Protein AF-A0A4D4KTX8-F1 (afdb_monomer)

Sequence (141 aa):
MQDNLEDRLRVVEDRLAIYDLLAAHPLSADTGEPGFIESICTPDVVFDRGAGLAGARGRDNMVTFVGSDAHHTAIAGGPTHFGNLPLIELNGDTAMATSYIALITPDEKGEERELANHGTSTGFRIHRIVANRWSLVREDG

Mean predicted aligned error: 3.92 Å

Secondary structure (DSSP, 8-state):
----HHHHHHHHHHHHHHHHHHHHHHHHHHHT-HHHHHHH--TT-EE---TTS--EESHHHHHHHHTSHHHHHHHHT--EEEEPPPEEEEETTEEEEEEEEEEEEE-TTSPPEEETTTEEE--EEEEEEEEEEEEEEPPP-

InterPro domains:
  IPR032710 NTF2-like domain superfamily [SSF54427] (3-134)
  IPR037401 SnoaL-like domain [PF13577] (11-141)

pLDDT: mean 94.52, std 6.95, range [51.06, 98.69]

Solvent-accessible surface area (backbone atoms only — not comparable to full-atom values): 8163 Å² total; per-residue (Å²): 132,82,84,47,72,65,60,55,47,48,59,50,53,53,53,49,54,51,50,53,50,63,63,44,48,36,52,33,65,52,69,40,44,38,69,60,48,60,74,73,44,50,74,76,34,74,46,81,70,53,92,98,46,90,56,36,64,23,33,71,44,43,30,49,52,44,62,27,71,70,44,51,54,47,40,76,59,53,49,40,56,50,67,58,88,58,53,75,48,80,56,88,60,33,34,40,36,41,33,46,38,33,37,33,28,62,26,93,84,44,70,75,42,78,39,92,98,73,50,72,43,38,54,68,40,79,77,45,76,45,82,45,79,45,84,46,69,70,74,91,129

Radius of gyration: 18.15 Å; Cα contacts (8 Å, |Δi|>4): 202; chains: 1; bounding box: 44×35×51 Å

Structure (mmCIF, N/CA/C/O backbone):
data_AF-A0A4D4KTX8-F1
#
_entry.id   AF-A0A4D4KTX8-F1
#
loop_
_atom_site.group_PDB
_atom_site.id
_atom_site.type_symbol
_atom_site.label_atom_id
_atom_site.label_alt_id
_atom_site.label_comp_id
_atom_site.label_asym_id
_atom_site.label_entity_id
_atom_site.label_seq_id
_atom_site.pdbx_PDB_ins_code
_atom_site.Cartn_x
_atom_site.Cartn_y
_atom_site.Cartn_z
_atom_site.occupancy
_atom_site.B_iso_or_equiv
_atom_site.auth_seq_id
_atom_site.auth_comp_id
_atom_site.auth_asym_id
_atom_site.auth_atom_id
_atom_site.pdbx_PDB_model_num
ATOM 1 N N . MET A 1 1 ? -24.057 14.404 23.200 1.00 54.25 1 MET A N 1
ATOM 2 C CA . MET A 1 1 ? -22.997 13.895 24.089 1.00 54.25 1 MET A CA 1
ATOM 3 C C . MET A 1 1 ? -21.816 14.821 23.893 1.00 54.25 1 MET A C 1
ATOM 5 O O . MET A 1 1 ? -21.519 15.131 22.748 1.00 54.25 1 MET A O 1
ATOM 9 N N . GLN A 1 2 ? -21.294 15.420 24.957 1.00 54.84 2 GLN A N 1
ATOM 10 C CA . GLN A 1 2 ? -20.235 16.419 24.836 1.00 54.84 2 GLN A CA 1
ATOM 11 C C . GLN A 1 2 ? -18.923 15.655 24.646 1.00 54.84 2 GLN A C 1
ATOM 13 O O . GLN A 1 2 ? -18.525 14.956 25.571 1.00 54.84 2 GLN A O 1
ATOM 18 N N . ASP A 1 3 ? -18.332 15.734 23.450 1.00 72.88 3 ASP A N 1
ATOM 19 C CA . ASP A 1 3 ? -17.020 15.155 23.129 1.00 72.88 3 ASP A CA 1
ATOM 20 C C . ASP A 1 3 ? -16.015 15.598 24.194 1.00 72.88 3 ASP A C 1
ATOM 22 O O . ASP A 1 3 ? -15.650 16.782 24.262 1.00 72.88 3 ASP A O 1
ATOM 26 N N . ASN A 1 4 ? -15.607 14.671 25.061 1.00 89.94 4 ASN A N 1
ATOM 27 C CA . ASN A 1 4 ? -14.579 14.975 26.039 1.00 89.94 4 ASN A CA 1
ATOM 28 C C . ASN A 1 4 ? -13.209 15.024 25.323 1.00 89.94 4 ASN A C 1
ATOM 30 O O . ASN A 1 4 ? -13.077 14.690 24.141 1.00 89.94 4 ASN A O 1
ATOM 34 N N . LEU A 1 5 ? -12.174 15.526 26.001 1.00 95.81 5 LEU A N 1
ATOM 35 C CA . LEU A 1 5 ? -10.853 15.656 25.379 1.00 95.81 5 LEU A CA 1
ATOM 36 C C . LEU A 1 5 ? -10.275 14.297 24.952 1.00 95.81 5 LEU A C 1
ATOM 38 O O . LEU A 1 5 ? -9.608 14.229 23.923 1.00 95.81 5 LEU A O 1
ATOM 42 N N . GLU A 1 6 ? -10.549 13.243 25.716 1.00 94.62 6 GLU A N 1
ATOM 43 C CA . GLU A 1 6 ? -10.069 11.883 25.457 1.00 94.62 6 GLU A CA 1
ATOM 44 C C . GLU A 1 6 ? -10.701 11.324 24.177 1.00 94.62 6 GLU A C 1
ATOM 46 O O . GLU A 1 6 ? -9.992 10.787 23.334 1.00 94.62 6 GLU A O 1
ATOM 51 N N . ASP A 1 7 ? -12.002 11.538 23.964 1.00 92.94 7 ASP A N 1
ATOM 52 C CA . ASP A 1 7 ? -12.707 11.125 22.746 1.00 92.94 7 ASP A CA 1
ATOM 53 C C . ASP A 1 7 ? -12.147 11.827 21.504 1.00 92.94 7 ASP A C 1
ATOM 55 O O . ASP A 1 7 ? -11.917 11.205 20.465 1.00 92.94 7 ASP A O 1
ATOM 59 N N . ARG A 1 8 ? -11.866 13.130 21.616 1.00 94.94 8 ARG A N 1
ATOM 60 C CA . ARG A 1 8 ? -11.268 13.908 20.522 1.00 94.94 8 ARG A CA 1
ATOM 61 C C . ARG A 1 8 ? -9.830 13.494 20.238 1.00 94.94 8 ARG A C 1
ATOM 63 O O . ARG A 1 8 ? -9.437 13.482 19.074 1.00 94.94 8 ARG A O 1
ATOM 70 N N . LEU A 1 9 ? -9.048 13.198 21.277 1.00 95.81 9 LEU A N 1
ATOM 71 C CA . LEU A 1 9 ? -7.676 12.720 21.129 1.00 95.81 9 LEU A CA 1
ATOM 72 C C . LEU A 1 9 ? -7.658 11.342 20.465 1.00 95.81 9 LEU A C 1
ATOM 74 O O . LEU A 1 9 ? -6.948 11.175 19.478 1.00 95.81 9 LEU A O 1
ATOM 78 N N . ARG A 1 10 ? -8.525 10.425 20.908 1.00 94.50 10 ARG A N 1
ATOM 79 C CA . ARG A 1 10 ? -8.683 9.092 20.315 1.00 94.50 10 ARG A CA 1
ATOM 80 C C . ARG A 1 10 ? -8.948 9.178 18.811 1.00 94.50 10 ARG A C 1
ATOM 82 O O . ARG A 1 10 ? -8.253 8.554 18.026 1.00 94.50 10 ARG A O 1
ATOM 89 N N . VAL A 1 11 ? -9.854 10.060 18.381 1.00 96.19 11 VAL A N 1
ATOM 90 C CA . VAL A 1 11 ? -10.129 10.308 16.949 1.00 96.19 11 VAL A CA 1
ATOM 91 C C . VAL A 1 11 ? -8.887 10.751 16.156 1.00 96.19 11 VAL A C 1
ATOM 93 O O . VAL A 1 11 ? -8.769 10.442 14.964 1.00 96.19 11 VAL A O 1
ATOM 96 N N . VAL A 1 12 ? -7.978 11.513 16.772 1.00 97.25 12 VAL A N 1
ATOM 97 C CA . VAL A 1 12 ? -6.714 11.916 16.135 1.00 97.25 12 VAL A CA 1
ATOM 98 C C . VAL A 1 12 ? -5.742 10.740 16.086 1.00 97.25 12 VAL A C 1
ATOM 100 O O . VAL A 1 12 ? -5.172 10.489 15.025 1.00 97.25 12 VAL A O 1
ATOM 103 N N . GLU A 1 13 ? -5.585 10.014 17.191 1.00 96.94 13 GLU A N 1
ATOM 104 C CA . GLU A 1 13 ? -4.698 8.851 17.303 1.00 96.94 13 GLU A CA 1
ATOM 105 C C . GLU A 1 13 ? -5.085 7.750 16.311 1.00 96.94 13 GLU A C 1
ATOM 107 O O . GLU A 1 13 ? -4.226 7.254 15.588 1.00 96.94 13 GLU A O 1
ATOM 112 N N . ASP A 1 14 ? -6.376 7.460 16.163 1.00 97.25 14 ASP A N 1
ATOM 113 C CA . ASP A 1 14 ? -6.886 6.477 15.200 1.00 97.25 14 ASP A CA 1
ATOM 114 C C . ASP A 1 14 ? -6.545 6.854 13.773 1.00 97.25 14 ASP A C 1
ATOM 116 O O . ASP A 1 14 ? -6.109 6.037 12.966 1.00 97.25 14 ASP A O 1
ATOM 120 N N . ARG A 1 15 ? -6.749 8.129 13.446 1.00 98.00 15 ARG A N 1
ATOM 121 C CA . ARG A 1 15 ? -6.476 8.628 12.108 1.00 98.00 15 ARG A CA 1
ATOM 122 C C . ARG A 1 15 ? -4.980 8.570 11.802 1.00 98.00 15 ARG A C 1
ATOM 124 O O . ARG A 1 15 ? -4.628 8.224 10.678 1.00 98.00 15 ARG A O 1
ATOM 131 N N . LEU A 1 16 ? -4.122 8.873 12.777 1.00 97.88 16 LEU A N 1
ATOM 132 C CA . LEU A 1 16 ? -2.671 8.733 12.639 1.00 97.88 16 LEU A CA 1
ATOM 133 C C . LEU A 1 16 ? -2.260 7.266 12.483 1.00 97.88 16 LEU A C 1
ATOM 135 O O . LEU A 1 16 ? -1.543 6.957 11.539 1.00 97.88 16 LEU A O 1
ATOM 139 N N . ALA A 1 17 ? -2.792 6.361 13.306 1.00 97.06 17 ALA A N 1
ATOM 140 C CA . ALA A 1 17 ? -2.513 4.930 13.203 1.00 97.06 17 ALA A CA 1
ATOM 141 C C . ALA A 1 17 ? -2.901 4.364 11.825 1.00 97.06 17 ALA A C 1
ATOM 143 O O . ALA A 1 17 ? -2.151 3.595 11.227 1.00 97.06 17 ALA A O 1
ATOM 144 N N . ILE A 1 18 ? -4.043 4.791 11.276 1.00 97.81 18 ILE A N 1
ATOM 145 C CA . ILE A 1 18 ? -4.469 4.410 9.924 1.00 97.81 18 ILE A CA 1
ATOM 146 C C . ILE A 1 18 ? -3.537 5.004 8.862 1.00 97.81 18 ILE A C 1
ATOM 148 O O . ILE A 1 18 ? -3.197 4.309 7.905 1.00 97.81 18 ILE A O 1
ATOM 152 N N . TYR A 1 19 ? -3.110 6.265 8.998 1.00 98.00 19 TYR A N 1
ATOM 153 C CA . TYR A 1 19 ? -2.142 6.849 8.067 1.00 98.00 19 TYR A CA 1
ATOM 154 C C . TYR A 1 19 ? -0.808 6.102 8.087 1.00 98.00 19 TYR A C 1
ATOM 156 O O . TYR A 1 19 ? -0.293 5.796 7.014 1.00 98.00 19 TYR A O 1
ATOM 164 N N . ASP A 1 20 ? -0.291 5.759 9.264 1.00 96.94 20 ASP A N 1
ATOM 165 C CA . ASP A 1 20 ? 0.957 5.010 9.408 1.00 96.94 20 ASP A CA 1
ATOM 166 C C . ASP A 1 20 ? 0.834 3.607 8.797 1.00 96.94 20 ASP A C 1
ATOM 168 O O . ASP A 1 20 ? 1.694 3.194 8.015 1.00 96.94 20 ASP A O 1
ATOM 172 N N . LEU A 1 21 ? -0.278 2.904 9.055 1.00 96.69 21 LEU A N 1
ATOM 173 C CA . LEU A 1 21 ? -0.561 1.593 8.459 1.00 96.69 21 LEU A CA 1
ATOM 174 C C . LEU A 1 21 ? -0.584 1.672 6.928 1.00 96.69 21 LEU A C 1
ATOM 176 O O . LEU A 1 21 ? 0.074 0.880 6.249 1.00 96.69 21 LEU A O 1
ATOM 180 N N . LEU A 1 22 ? -1.321 2.637 6.368 1.00 96.50 22 LEU A N 1
ATOM 181 C CA . LEU A 1 22 ? -1.478 2.782 4.918 1.00 96.50 22 LEU A CA 1
ATOM 182 C C . LEU A 1 22 ? -0.217 3.331 4.240 1.00 96.50 22 LEU A C 1
ATOM 184 O O . LEU A 1 22 ? -0.016 3.059 3.058 1.00 96.50 22 LEU A O 1
ATOM 188 N N . ALA A 1 23 ? 0.631 4.070 4.956 1.00 95.81 23 ALA A N 1
ATOM 189 C CA . ALA A 1 23 ? 1.941 4.488 4.467 1.00 95.81 23 ALA A CA 1
ATOM 190 C C . ALA A 1 23 ? 2.932 3.313 4.429 1.00 95.81 23 ALA A C 1
ATOM 192 O O . ALA A 1 23 ? 3.726 3.212 3.495 1.00 95.81 23 ALA A O 1
ATOM 193 N N . ALA A 1 24 ? 2.864 2.406 5.408 1.00 95.19 24 ALA A N 1
ATOM 194 C CA . ALA A 1 24 ? 3.758 1.256 5.506 1.00 95.19 24 ALA A CA 1
ATOM 195 C C . ALA A 1 24 ? 3.358 0.085 4.591 1.00 95.19 24 ALA A C 1
ATOM 197 O O . ALA A 1 24 ? 4.230 -0.604 4.067 1.00 95.19 24 ALA A O 1
ATOM 198 N N . HIS A 1 25 ? 2.063 -0.141 4.354 1.00 95.25 25 HIS A N 1
ATOM 199 C CA . HIS A 1 25 ? 1.598 -1.293 3.573 1.00 95.25 25 HIS A CA 1
ATOM 200 C C . HIS A 1 25 ? 2.154 -1.378 2.131 1.00 95.25 25 HIS A C 1
ATOM 202 O O . HIS A 1 25 ? 2.578 -2.458 1.725 1.00 95.25 25 HIS A O 1
ATOM 208 N N . PRO A 1 26 ? 2.194 -0.298 1.327 1.00 94.75 26 PRO A N 1
ATOM 209 C CA . PRO A 1 26 ? 2.815 -0.350 0.003 1.00 94.75 26 PRO A CA 1
ATOM 210 C C . PRO A 1 26 ? 4.296 -0.742 0.068 1.00 94.75 26 PRO A C 1
ATOM 212 O O . PRO A 1 26 ? 4.758 -1.537 -0.744 1.00 94.75 26 PRO A O 1
ATOM 215 N N . LEU A 1 27 ? 5.010 -0.242 1.081 1.00 94.50 27 LEU A N 1
ATOM 216 C CA . LEU A 1 27 ? 6.425 -0.535 1.289 1.00 94.50 27 LEU A CA 1
ATOM 217 C C . LEU A 1 27 ? 6.640 -2.006 1.650 1.00 94.50 27 LEU A C 1
ATOM 219 O O . LEU A 1 27 ? 7.534 -2.629 1.092 1.00 94.50 27 LEU A O 1
ATOM 223 N N . SER A 1 28 ? 5.808 -2.581 2.526 1.00 94.62 28 SER A N 1
ATOM 224 C CA . SER A 1 28 ? 5.912 -4.004 2.878 1.00 94.62 28 SER A CA 1
ATOM 225 C C . SER A 1 28 ? 5.602 -4.924 1.698 1.00 94.62 28 SER A C 1
ATOM 227 O O . SER A 1 28 ? 6.228 -5.974 1.556 1.00 94.62 28 SER A O 1
ATOM 229 N N . ALA A 1 29 ? 4.690 -4.520 0.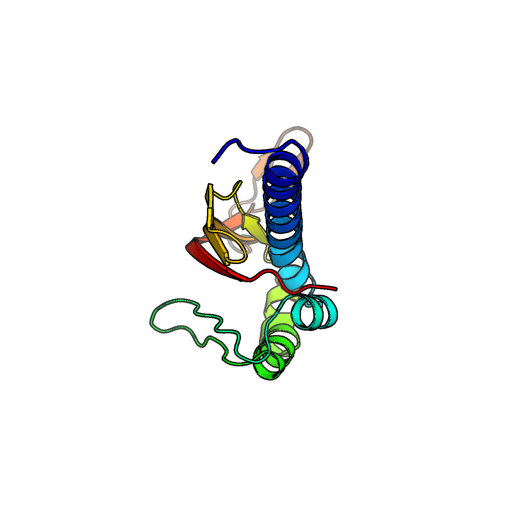808 1.00 93.94 29 ALA A N 1
ATOM 230 C CA . ALA A 1 29 ? 4.448 -5.227 -0.442 1.00 93.94 29 ALA A CA 1
ATOM 231 C C . ALA A 1 29 ? 5.658 -5.142 -1.389 1.00 93.94 29 ALA A C 1
ATOM 233 O O . ALA A 1 29 ? 6.016 -6.151 -1.993 1.00 93.94 29 ALA A O 1
ATOM 234 N N . ASP A 1 30 ? 6.302 -3.979 -1.500 1.00 96.31 30 ASP A N 1
ATOM 235 C CA . ASP A 1 30 ? 7.471 -3.771 -2.369 1.00 96.31 30 ASP A CA 1
ATOM 236 C C . ASP A 1 30 ? 8.757 -4.417 -1.826 1.00 96.31 30 ASP A C 1
ATOM 238 O O . ASP A 1 30 ? 9.675 -4.698 -2.595 1.00 96.31 30 ASP A O 1
ATOM 242 N N . THR A 1 31 ? 8.830 -4.702 -0.522 1.00 94.38 31 THR A N 1
ATOM 243 C CA . THR A 1 31 ? 9.950 -5.437 0.092 1.00 94.38 31 THR A CA 1
ATOM 244 C C . THR A 1 31 ? 9.666 -6.921 0.306 1.00 94.38 31 THR A C 1
ATOM 246 O O . THR A 1 31 ? 10.600 -7.684 0.552 1.00 94.38 31 THR A O 1
ATOM 249 N N . GLY A 1 32 ? 8.406 -7.347 0.195 1.00 93.19 32 GLY A N 1
ATOM 250 C CA . GLY A 1 32 ? 7.994 -8.720 0.471 1.00 93.19 32 GLY A CA 1
ATOM 251 C C . GLY A 1 32 ? 8.124 -9.082 1.951 1.00 93.19 32 GLY A C 1
ATOM 252 O O . GLY A 1 32 ? 8.624 -10.157 2.254 1.00 93.19 32 GLY A O 1
ATOM 253 N N . GLU A 1 33 ? 7.731 -8.183 2.862 1.00 93.62 33 GLU A N 1
ATOM 254 C CA . GLU A 1 33 ? 7.866 -8.347 4.320 1.00 93.62 33 GLU A CA 1
ATOM 255 C C . GLU A 1 33 ? 6.648 -9.079 4.931 1.00 93.62 33 GLU A C 1
ATOM 257 O O . GLU A 1 33 ? 5.607 -8.452 5.170 1.00 93.62 33 GLU A O 1
ATOM 262 N N . PRO A 1 34 ? 6.734 -10.396 5.208 1.00 93.62 34 PRO A N 1
ATOM 263 C CA . PRO A 1 34 ? 5.601 -11.169 5.713 1.00 93.62 34 PRO A CA 1
ATOM 264 C C . PRO A 1 34 ? 5.210 -10.806 7.150 1.00 93.62 34 PRO A C 1
ATOM 266 O O . PRO A 1 34 ? 4.025 -10.864 7.479 1.00 93.62 34 PRO A O 1
ATOM 269 N N . GLY A 1 35 ? 6.165 -10.411 8.000 1.00 94.88 35 GLY A N 1
ATOM 270 C CA . GLY A 1 35 ? 5.902 -10.117 9.410 1.00 94.88 35 GLY A CA 1
ATOM 271 C C . GLY A 1 35 ? 5.018 -8.885 9.593 1.00 94.88 35 GLY A C 1
ATOM 272 O O . GLY A 1 35 ? 4.185 -8.840 10.496 1.00 94.88 35 GLY A O 1
ATOM 273 N N . PHE A 1 36 ? 5.128 -7.908 8.688 1.00 95.19 36 PHE A N 1
ATOM 274 C CA . PHE A 1 36 ? 4.221 -6.762 8.672 1.00 95.19 36 PHE A CA 1
ATOM 275 C C . PHE A 1 36 ? 2.790 -7.181 8.321 1.00 95.19 36 PHE A C 1
ATOM 277 O O . PHE A 1 36 ? 1.843 -6.751 8.969 1.00 95.19 36 PHE A O 1
ATOM 284 N N . ILE A 1 37 ? 2.611 -8.050 7.323 1.00 95.75 37 ILE A N 1
ATOM 285 C CA . ILE A 1 37 ? 1.283 -8.566 6.962 1.00 95.75 37 ILE A CA 1
ATOM 286 C C . ILE A 1 37 ? 0.667 -9.336 8.132 1.00 95.75 37 ILE A C 1
ATOM 288 O O . ILE A 1 37 ? -0.521 -9.172 8.412 1.00 95.75 37 ILE A O 1
ATOM 292 N N . GLU A 1 38 ? 1.472 -10.133 8.838 1.00 95.62 38 GLU A N 1
ATOM 293 C CA . GLU A 1 38 ? 1.032 -10.871 10.020 1.00 95.62 38 GLU A CA 1
ATOM 294 C C . GLU A 1 38 ? 0.544 -9.946 11.147 1.00 95.62 38 GLU A C 1
ATOM 296 O O . GLU A 1 38 ? -0.453 -10.263 11.803 1.00 95.62 38 GLU A O 1
ATOM 301 N N . SER A 1 39 ? 1.203 -8.797 11.340 1.00 94.50 39 SER A N 1
ATOM 302 C CA . SER A 1 39 ? 0.870 -7.852 12.409 1.00 94.50 39 SER A CA 1
ATOM 303 C C . SER A 1 39 ? -0.353 -6.979 12.120 1.00 94.50 39 SER A C 1
ATOM 305 O O . SER A 1 39 ? -1.032 -6.587 13.066 1.00 94.50 39 SER A O 1
ATOM 307 N N . ILE A 1 40 ? -0.664 -6.686 10.849 1.00 94.56 40 ILE A N 1
ATOM 308 C CA . ILE A 1 40 ? -1.778 -5.784 10.492 1.00 94.56 40 ILE A CA 1
ATOM 309 C C . ILE A 1 40 ? -3.071 -6.493 10.074 1.00 94.56 40 ILE A C 1
ATOM 311 O O . ILE A 1 40 ? -4.131 -5.871 10.045 1.00 94.56 40 ILE A O 1
ATOM 315 N N . CYS A 1 41 ? -3.004 -7.767 9.681 1.00 95.75 41 CYS A N 1
ATOM 316 C CA . CYS A 1 41 ? -4.163 -8.482 9.152 1.00 95.75 41 CYS A CA 1
ATOM 317 C C . CYS A 1 41 ? -4.941 -9.203 10.257 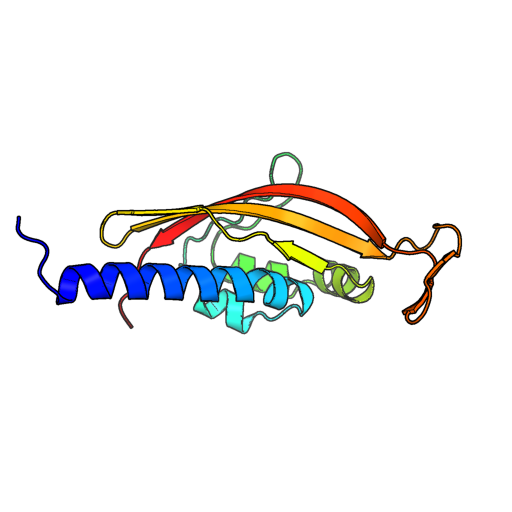1.00 95.75 41 CYS A C 1
ATOM 319 O O . CYS A 1 41 ? -4.372 -9.971 11.034 1.00 95.75 41 CYS A O 1
ATOM 321 N N . THR A 1 42 ? -6.268 -9.066 10.253 1.00 96.25 42 THR A 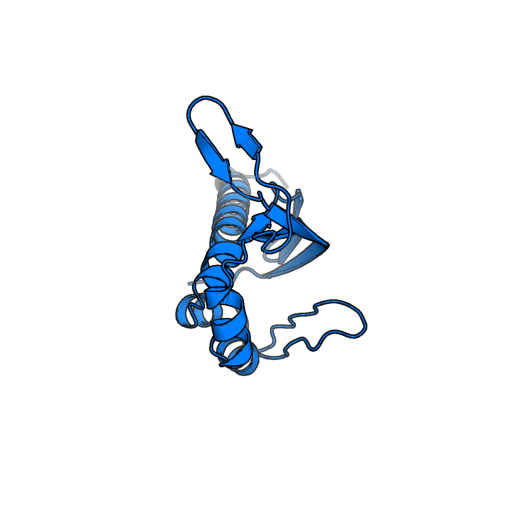N 1
ATOM 322 C CA . THR A 1 42 ? -7.135 -9.941 11.050 1.00 96.25 42 THR A CA 1
ATOM 323 C C . THR A 1 42 ? -7.060 -11.385 10.532 1.00 96.25 42 THR A C 1
ATOM 325 O O . THR A 1 42 ? -6.759 -11.608 9.351 1.00 96.25 42 THR A O 1
ATOM 328 N N . PRO A 1 43 ? -7.367 -12.401 11.366 1.00 96.56 43 PRO A N 1
ATOM 329 C CA . PRO A 1 43 ? -7.358 -13.799 10.930 1.00 96.56 43 PRO A CA 1
ATOM 330 C C . PRO A 1 43 ? -8.218 -14.072 9.687 1.00 96.56 43 PRO A C 1
ATOM 332 O O . PRO A 1 43 ? -7.889 -14.955 8.897 1.00 96.56 43 PRO A O 1
ATOM 335 N N . ASP A 1 44 ? -9.288 -13.301 9.491 1.00 96.62 44 ASP A N 1
ATOM 336 C CA . ASP A 1 44 ? -10.272 -13.425 8.415 1.00 96.62 44 ASP A CA 1
ATOM 337 C C . ASP A 1 44 ? -10.120 -12.388 7.285 1.00 96.62 44 ASP A C 1
ATOM 339 O O . ASP A 1 44 ? -11.019 -12.280 6.445 1.00 96.62 44 ASP A O 1
ATOM 343 N N . VAL A 1 45 ? -8.990 -11.666 7.226 1.00 97.06 45 VAL A N 1
ATOM 344 C CA . VAL A 1 45 ? -8.732 -10.614 6.228 1.00 97.06 45 VAL A CA 1
ATOM 345 C C . VAL A 1 45 ? -9.059 -11.066 4.802 1.00 97.06 45 VAL A C 1
ATOM 347 O O . VAL A 1 45 ? -8.811 -12.207 4.402 1.00 97.06 45 VAL A O 1
ATOM 350 N N . VAL A 1 46 ? -9.594 -10.154 3.995 1.00 97.19 46 VAL A N 1
ATOM 351 C CA . VAL A 1 46 ? -9.829 -10.381 2.568 1.00 97.19 46 VAL A CA 1
ATOM 352 C C . VAL A 1 46 ? -9.028 -9.366 1.776 1.00 97.19 46 VAL 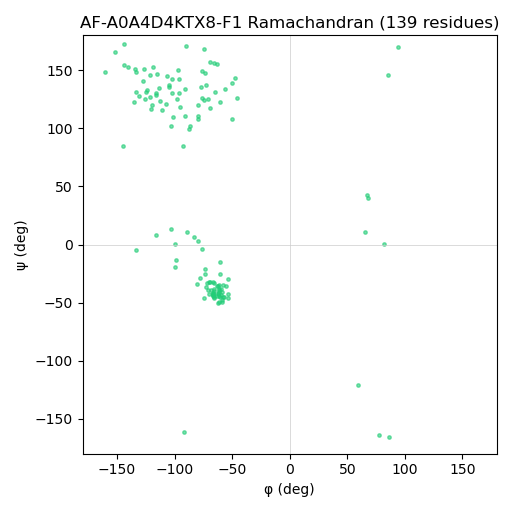A C 1
ATOM 354 O O . VAL A 1 46 ? -9.259 -8.164 1.882 1.00 97.19 46 VAL A O 1
ATOM 357 N N . PHE A 1 47 ? -8.125 -9.863 0.942 1.00 95.81 47 PHE A N 1
ATOM 358 C CA . PHE A 1 47 ? -7.416 -9.064 -0.040 1.00 95.81 47 PHE A CA 1
ATOM 359 C C . PHE A 1 47 ? -8.017 -9.300 -1.416 1.00 95.81 47 PHE A C 1
ATOM 361 O O . PHE A 1 47 ? -7.771 -10.323 -2.056 1.00 95.81 47 PHE A O 1
ATOM 368 N N . ASP A 1 48 ? -8.826 -8.343 -1.855 1.00 95.00 48 ASP A N 1
ATOM 369 C CA . ASP A 1 48 ? -9.433 -8.327 -3.180 1.00 95.00 48 ASP A CA 1
ATOM 370 C C . ASP A 1 48 ? -8.613 -7.429 -4.116 1.00 95.00 48 ASP A C 1
ATOM 372 O O . ASP A 1 48 ? -8.361 -6.259 -3.827 1.00 95.00 48 ASP A O 1
ATOM 376 N N . ARG A 1 49 ? -8.188 -7.981 -5.255 1.00 91.69 49 ARG A N 1
ATOM 377 C CA . ARG A 1 49 ? -7.408 -7.261 -6.273 1.00 91.69 49 ARG A CA 1
ATOM 378 C C . ARG A 1 49 ? -8.252 -6.772 -7.449 1.00 91.69 49 ARG A C 1
ATOM 380 O O . ARG A 1 49 ? -7.689 -6.153 -8.360 1.00 91.69 49 ARG A O 1
ATOM 387 N N . GLY A 1 50 ? -9.556 -7.036 -7.429 1.00 89.06 50 GLY A N 1
ATOM 388 C CA . GLY A 1 50 ? -10.494 -6.801 -8.515 1.00 89.06 50 GLY A CA 1
ATOM 389 C C . GLY A 1 50 ? -10.704 -8.029 -9.405 1.00 89.06 50 GLY A C 1
ATOM 390 O O . GLY A 1 50 ? -9.994 -9.034 -9.330 1.00 89.06 50 GLY A O 1
ATOM 391 N N . ALA A 1 51 ? -11.700 -7.932 -10.287 1.00 87.50 51 ALA A N 1
ATOM 392 C CA . ALA A 1 51 ? -12.106 -9.022 -11.167 1.00 87.50 51 ALA A CA 1
ATOM 393 C C . ALA A 1 51 ? -10.945 -9.550 -12.032 1.00 87.50 51 ALA A C 1
ATOM 395 O O . ALA A 1 51 ? -10.211 -8.782 -12.653 1.00 87.50 51 ALA A O 1
ATOM 396 N N . GLY A 1 52 ? -10.812 -10.877 -12.098 1.00 87.50 52 GLY A N 1
ATOM 397 C CA . GLY A 1 52 ? -9.797 -11.557 -12.910 1.00 87.50 52 GLY A CA 1
ATOM 398 C C . GLY A 1 52 ? -8.406 -11.644 -12.276 1.00 87.50 52 GLY A C 1
ATOM 399 O O . GLY A 1 52 ? -7.510 -12.220 -12.889 1.00 87.50 52 GLY A O 1
ATOM 400 N N . LEU A 1 53 ? -8.216 -11.122 -11.060 1.00 89.81 53 LEU A N 1
ATOM 401 C CA . LEU A 1 53 ? -6.964 -11.238 -10.316 1.00 89.81 53 LEU A CA 1
ATOM 402 C C . LEU A 1 53 ? -7.153 -12.102 -9.070 1.00 89.81 53 LEU A C 1
ATOM 404 O O . LEU A 1 53 ? -8.110 -11.937 -8.318 1.00 89.81 53 LEU A O 1
ATOM 408 N N . ALA A 1 54 ? -6.211 -13.017 -8.842 1.00 89.94 54 ALA A N 1
ATOM 409 C CA . ALA A 1 54 ? -6.191 -13.821 -7.629 1.00 89.94 54 ALA A CA 1
ATOM 410 C C . ALA A 1 54 ? -5.848 -12.935 -6.423 1.00 89.94 54 ALA A C 1
ATOM 412 O O . ALA A 1 54 ? -4.770 -12.335 -6.375 1.00 89.94 54 ALA A O 1
ATOM 413 N N . GLY A 1 55 ? -6.789 -12.844 -5.486 1.00 92.31 55 GLY A N 1
ATOM 414 C CA . GLY A 1 55 ? -6.598 -12.268 -4.160 1.00 92.31 55 GLY A CA 1
ATOM 415 C C . GLY A 1 55 ? -6.193 -13.322 -3.129 1.00 92.31 55 GLY A C 1
ATOM 416 O O . GLY A 1 55 ? -5.792 -14.431 -3.481 1.00 92.31 55 GLY A O 1
ATOM 417 N N . ALA A 1 56 ? -6.359 -12.995 -1.851 1.00 95.94 56 ALA A N 1
ATOM 418 C CA . ALA A 1 56 ? -6.173 -13.937 -0.752 1.00 95.94 56 ALA A CA 1
ATOM 419 C C . ALA A 1 56 ? -7.244 -13.739 0.327 1.00 95.94 56 ALA A C 1
ATOM 421 O O . ALA A 1 56 ? -7.803 -12.654 0.491 1.00 95.94 56 ALA A O 1
ATOM 422 N N . ARG A 1 57 ? -7.552 -14.816 1.052 1.00 97.31 57 ARG A N 1
ATOM 423 C CA . ARG A 1 57 ? -8.505 -14.813 2.165 1.00 97.31 57 ARG A CA 1
ATOM 424 C C . ARG A 1 57 ? -7.884 -15.499 3.371 1.00 97.31 57 ARG A C 1
ATOM 426 O O . ARG A 1 57 ? -7.454 -16.643 3.259 1.00 97.31 57 ARG A O 1
ATOM 433 N N . GLY A 1 58 ? -7.909 -14.822 4.507 1.00 97.94 58 GLY A N 1
ATOM 434 C CA . GLY A 1 58 ? -7.247 -15.217 5.738 1.00 97.94 58 GLY A CA 1
ATOM 435 C C . GLY A 1 58 ? -5.791 -14.760 5.789 1.00 97.94 58 GLY A C 1
ATOM 436 O O . GLY A 1 58 ? -5.100 -14.719 4.765 1.00 97.94 58 GLY A O 1
ATOM 437 N N . ARG A 1 59 ? -5.328 -14.422 6.996 1.00 97.44 59 ARG A N 1
ATOM 438 C CA . ARG A 1 59 ? -3.990 -13.858 7.229 1.00 97.44 59 ARG A CA 1
ATOM 439 C C . ARG A 1 59 ? -2.873 -14.763 6.715 1.00 97.44 59 ARG A C 1
ATOM 441 O O . ARG A 1 59 ? -1.990 -14.288 6.013 1.00 97.44 59 ARG A O 1
ATOM 448 N N . ASP A 1 60 ? -2.945 -16.063 6.981 1.00 97.69 60 ASP A N 1
ATOM 449 C CA . ASP A 1 60 ? -1.895 -17.015 6.590 1.00 97.69 60 ASP A CA 1
ATOM 450 C C . ASP A 1 60 ? -1.731 -17.091 5.063 1.00 97.69 60 ASP A C 1
ATOM 452 O O . ASP A 1 60 ? -0.618 -17.176 4.538 1.00 97.69 60 ASP A O 1
ATOM 456 N N . ASN A 1 61 ? -2.841 -16.981 4.326 1.00 97.25 61 ASN A N 1
ATOM 457 C CA . ASN A 1 61 ? -2.814 -16.925 2.866 1.00 97.25 61 ASN A CA 1
ATOM 458 C C . ASN A 1 61 ? -2.265 -15.589 2.358 1.00 97.25 61 ASN A C 1
ATOM 460 O O . ASN A 1 61 ? -1.606 -15.572 1.324 1.00 97.25 61 ASN A O 1
ATOM 464 N N . MET A 1 62 ? -2.501 -14.485 3.070 1.00 96.75 62 MET A N 1
ATOM 465 C CA . MET A 1 62 ? -1.888 -13.191 2.756 1.00 96.75 62 MET A CA 1
ATOM 466 C C . MET A 1 62 ? -0.374 -13.199 2.975 1.00 96.75 62 MET A C 1
ATOM 468 O O . MET A 1 62 ? 0.370 -12.749 2.105 1.00 96.75 62 MET A O 1
ATOM 472 N N . VAL A 1 63 ? 0.086 -13.773 4.087 1.00 96.56 63 VAL A N 1
ATOM 473 C CA . VAL A 1 63 ? 1.515 -13.974 4.369 1.00 96.56 63 VAL A CA 1
ATOM 474 C C . VAL A 1 63 ? 2.155 -14.838 3.279 1.00 96.56 63 VAL A C 1
ATOM 476 O O . VAL A 1 63 ? 3.169 -14.458 2.698 1.00 96.56 63 VAL A O 1
ATOM 479 N N . THR A 1 64 ? 1.512 -15.955 2.926 1.00 95.62 64 THR A N 1
ATOM 480 C CA . THR A 1 64 ? 1.965 -16.836 1.837 1.00 95.62 64 THR A CA 1
ATOM 481 C C . THR A 1 64 ? 1.984 -16.118 0.486 1.00 95.62 64 THR A C 1
ATOM 483 O O . THR A 1 64 ? 2.898 -16.319 -0.309 1.00 95.62 64 THR A O 1
ATOM 486 N N . PHE A 1 65 ? 0.988 -15.273 0.210 1.00 94.94 65 PHE A N 1
ATOM 487 C CA . PHE A 1 65 ? 0.896 -14.513 -1.034 1.00 94.94 65 PHE A CA 1
ATOM 488 C C . PHE A 1 65 ? 2.082 -13.553 -1.193 1.00 94.94 65 PHE A C 1
ATOM 490 O O . PHE A 1 65 ? 2.750 -13.574 -2.230 1.00 94.94 65 PHE A O 1
ATOM 497 N N . VAL A 1 66 ? 2.366 -12.750 -0.163 1.00 93.81 66 VAL A N 1
ATOM 498 C CA . VAL A 1 66 ? 3.462 -11.766 -0.180 1.00 93.81 66 VAL A CA 1
ATOM 499 C C . VAL A 1 66 ? 4.834 -12.444 -0.176 1.00 93.81 66 VAL A C 1
ATOM 501 O O . VAL A 1 66 ? 5.747 -11.954 -0.830 1.00 93.81 66 VAL A O 1
ATOM 504 N N . GLY A 1 67 ? 4.967 -13.604 0.471 1.00 92.88 67 GLY A N 1
ATOM 505 C CA . GLY A 1 67 ? 6.195 -14.409 0.452 1.00 92.88 67 GLY A CA 1
ATOM 506 C C . GLY A 1 67 ? 6.352 -15.337 -0.761 1.00 92.88 67 GLY A C 1
ATOM 507 O O . GLY A 1 67 ? 7.244 -16.181 -0.768 1.00 92.88 67 GLY A O 1
ATOM 508 N N . SER A 1 68 ? 5.472 -15.264 -1.765 1.00 94.12 68 SER A N 1
ATOM 509 C CA . SER A 1 68 ? 5.506 -16.194 -2.901 1.00 94.12 68 SER A CA 1
ATOM 510 C C . SER A 1 68 ? 6.625 -15.877 -3.899 1.00 94.12 68 SER A C 1
ATOM 512 O O . SER A 1 68 ? 6.938 -14.714 -4.155 1.00 94.12 68 SER A O 1
ATOM 514 N N . ASP A 1 69 ? 7.159 -16.905 -4.567 1.00 95.62 69 ASP A N 1
ATOM 515 C CA . ASP A 1 69 ? 8.175 -16.743 -5.623 1.00 95.62 69 ASP A CA 1
ATOM 516 C C . ASP A 1 69 ? 7.717 -15.798 -6.744 1.00 95.62 69 ASP A C 1
ATOM 518 O O . ASP A 1 69 ? 8.508 -15.029 -7.293 1.00 95.62 69 ASP A O 1
ATOM 522 N N . ALA A 1 70 ? 6.425 -15.829 -7.083 1.00 94.62 70 ALA A N 1
ATOM 523 C CA . ALA A 1 70 ? 5.847 -14.938 -8.081 1.00 94.62 70 ALA A CA 1
ATOM 524 C C . ALA A 1 70 ? 5.887 -13.470 -7.626 1.00 94.62 70 ALA A C 1
ATOM 526 O O . ALA A 1 70 ? 6.185 -12.586 -8.432 1.00 94.62 70 ALA A O 1
ATOM 527 N N . HIS A 1 71 ? 5.623 -13.207 -6.342 1.00 95.38 71 HIS A N 1
ATOM 528 C CA . HIS A 1 71 ? 5.702 -11.864 -5.771 1.00 95.38 71 HIS A CA 1
ATOM 529 C C . HIS A 1 71 ? 7.155 -11.385 -5.671 1.00 95.38 71 HIS A C 1
ATOM 531 O O . HIS A 1 71 ? 7.460 -10.279 -6.108 1.00 95.38 71 HIS A O 1
ATOM 537 N N . HIS A 1 72 ? 8.084 -12.242 -5.242 1.00 96.56 72 HIS A N 1
ATOM 538 C CA . HIS A 1 72 ? 9.518 -11.923 -5.245 1.00 96.56 72 HIS A CA 1
ATOM 539 C C . HIS A 1 72 ? 10.083 -11.697 -6.655 1.00 96.56 72 HIS A C 1
ATOM 541 O O . HIS A 1 72 ? 10.911 -10.809 -6.853 1.00 96.56 72 HIS A O 1
ATOM 547 N N . THR A 1 73 ? 9.597 -12.438 -7.656 1.00 96.81 73 THR A N 1
ATOM 548 C CA . THR A 1 73 ? 9.926 -12.182 -9.067 1.00 96.81 73 THR A CA 1
ATOM 549 C C . THR A 1 73 ? 9.441 -10.801 -9.496 1.00 96.81 73 THR A C 1
ATOM 551 O O . THR A 1 73 ? 10.169 -10.084 -10.180 1.00 96.81 73 THR A O 1
ATOM 554 N N . ALA A 1 74 ? 8.235 -10.401 -9.077 1.00 95.50 74 ALA A N 1
ATOM 555 C CA . ALA A 1 74 ? 7.746 -9.052 -9.326 1.00 95.50 74 ALA A CA 1
ATOM 556 C C . ALA A 1 74 ? 8.653 -8.014 -8.653 1.00 95.50 74 ALA A C 1
ATOM 558 O O . ALA A 1 74 ? 9.109 -7.121 -9.351 1.00 95.50 74 ALA A O 1
ATOM 559 N N . ILE A 1 75 ? 8.985 -8.168 -7.364 1.00 97.38 75 ILE A N 1
ATOM 560 C CA . ILE A 1 75 ? 9.886 -7.270 -6.613 1.00 97.38 75 ILE A CA 1
ATOM 561 C C . ILE A 1 75 ? 11.240 -7.097 -7.316 1.00 97.38 75 ILE A C 1
ATOM 563 O O . ILE A 1 75 ? 11.728 -5.976 -7.443 1.00 97.38 75 ILE A O 1
ATOM 567 N N . ALA A 1 76 ? 11.829 -8.178 -7.834 1.00 97.00 76 ALA A N 1
ATOM 568 C CA . ALA A 1 76 ? 13.087 -8.112 -8.580 1.00 97.00 76 ALA A CA 1
ATOM 569 C C . ALA A 1 76 ? 12.999 -7.235 -9.847 1.00 97.00 76 ALA A C 1
ATOM 571 O O . ALA A 1 76 ? 14.008 -6.685 -10.282 1.00 97.00 76 ALA A O 1
ATOM 572 N N . GLY A 1 77 ? 11.798 -7.067 -10.413 1.00 95.75 77 GLY A N 1
ATOM 573 C CA . GLY A 1 77 ? 11.507 -6.146 -11.516 1.00 95.75 77 GLY A CA 1
ATOM 574 C C . GLY A 1 77 ? 11.321 -4.679 -11.103 1.00 95.75 77 GLY A C 1
ATOM 575 O O . GLY A 1 77 ? 10.988 -3.850 -11.947 1.00 95.75 77 GLY A O 1
ATOM 576 N N . GLY A 1 78 ? 11.500 -4.341 -9.823 1.00 96.06 78 GLY A N 1
ATOM 577 C CA . GLY A 1 78 ? 11.450 -2.974 -9.296 1.00 96.06 78 GLY A CA 1
ATOM 578 C C . GLY A 1 78 ? 10.081 -2.274 -9.306 1.00 96.06 78 GLY A C 1
ATOM 579 O O . GLY A 1 78 ? 10.039 -1.085 -9.630 1.00 96.06 78 GLY A O 1
ATOM 580 N N . PRO A 1 79 ? 8.952 -2.941 -8.999 1.00 96.44 79 PRO A N 1
ATOM 581 C CA . PRO A 1 79 ? 7.670 -2.278 -8.863 1.00 96.44 79 PRO A CA 1
ATOM 582 C C . PRO A 1 79 ? 7.704 -1.276 -7.710 1.00 96.44 79 PRO A C 1
ATOM 584 O O . PRO A 1 79 ? 8.476 -1.390 -6.762 1.00 96.44 79 PRO A O 1
ATOM 587 N N . THR A 1 80 ? 6.828 -0.288 -7.795 1.00 97.38 80 THR A N 1
ATOM 588 C CA . THR A 1 80 ? 6.558 0.642 -6.708 1.00 97.38 80 THR A CA 1
ATOM 589 C C . THR A 1 80 ? 5.061 0.824 -6.584 1.00 97.38 80 THR A C 1
ATOM 591 O O . THR A 1 80 ? 4.388 1.246 -7.531 1.00 97.38 80 THR A O 1
ATOM 594 N N . HIS A 1 81 ? 4.539 0.533 -5.402 1.00 97.25 81 HIS A N 1
ATOM 595 C CA . HIS A 1 81 ? 3.177 0.853 -5.025 1.00 97.25 81 HIS A CA 1
ATOM 596 C C . HIS A 1 81 ? 3.134 2.282 -4.468 1.00 97.25 81 HIS A C 1
ATOM 598 O O . HIS A 1 81 ? 3.487 2.549 -3.324 1.00 97.25 81 HIS A O 1
ATOM 604 N N . PHE A 1 82 ? 2.680 3.230 -5.286 1.00 96.62 82 PHE A N 1
ATOM 605 C CA . PHE A 1 82 ? 2.600 4.639 -4.912 1.00 96.62 82 PHE A CA 1
ATOM 606 C C . PHE A 1 82 ? 1.168 5.031 -4.539 1.00 96.62 82 PHE A C 1
ATOM 608 O O . PHE A 1 82 ? 0.282 5.080 -5.397 1.00 96.62 82 PHE A O 1
ATOM 615 N N . GLY A 1 83 ? 0.935 5.284 -3.250 1.00 94.75 83 GLY A N 1
ATOM 616 C CA . GLY A 1 83 ? -0.365 5.688 -2.710 1.00 94.75 83 GLY A CA 1
ATOM 617 C C . GLY A 1 83 ? -0.501 7.202 -2.536 1.00 94.75 83 GLY A C 1
ATOM 618 O O . GLY A 1 83 ? 0.476 7.894 -2.262 1.00 94.75 83 GLY A O 1
ATOM 619 N N . ASN A 1 84 ? -1.723 7.724 -2.655 1.00 94.31 84 ASN A N 1
ATOM 620 C CA . ASN A 1 84 ? -2.044 9.079 -2.191 1.00 94.31 84 ASN A CA 1
ATOM 621 C C . ASN A 1 84 ? -2.509 9.074 -0.722 1.00 94.31 84 ASN A C 1
ATOM 623 O O . ASN A 1 84 ? -2.802 8.024 -0.150 1.00 94.31 84 ASN A O 1
ATOM 627 N N . LEU A 1 85 ? -2.655 10.270 -0.136 1.00 95.88 85 LEU A N 1
ATOM 628 C CA . LEU A 1 85 ? -3.253 10.430 1.190 1.00 95.88 85 LEU A CA 1
ATOM 629 C C . LEU A 1 85 ? -4.707 9.902 1.193 1.00 95.88 85 LEU A C 1
ATOM 631 O O . LEU A 1 85 ? -5.516 10.383 0.391 1.00 95.88 85 LEU A O 1
ATOM 635 N N . PRO A 1 86 ? -5.060 8.935 2.059 1.00 97.62 86 PRO A N 1
ATOM 636 C CA . PRO A 1 86 ? -6.394 8.346 2.080 1.00 97.62 86 PRO A CA 1
ATOM 637 C C . PRO A 1 86 ? -7.442 9.292 2.680 1.00 97.62 86 PRO A C 1
ATOM 639 O O . PRO A 1 86 ? -7.171 10.036 3.622 1.00 97.62 86 PRO A O 1
ATOM 642 N N . LEU A 1 87 ? -8.677 9.200 2.183 1.00 98.19 87 LEU A N 1
ATOM 643 C CA . LEU A 1 87 ? -9.860 9.717 2.872 1.00 98.19 87 LEU A CA 1
ATOM 644 C C . LEU A 1 87 ? -10.271 8.712 3.954 1.00 98.19 87 LEU A C 1
ATOM 646 O O . LEU A 1 87 ? -10.575 7.567 3.621 1.00 98.19 87 LEU A O 1
ATOM 650 N N . ILE A 1 88 ? -10.285 9.141 5.221 1.00 98.69 88 ILE A N 1
ATOM 651 C CA . ILE A 1 88 ? -10.583 8.286 6.382 1.00 98.69 88 ILE A CA 1
ATOM 652 C C . ILE A 1 88 ? -11.907 8.692 7.029 1.00 98.69 88 ILE A C 1
ATOM 654 O O . ILE A 1 88 ? -12.047 9.823 7.512 1.00 98.69 88 ILE A O 1
ATOM 658 N N . GLU A 1 89 ? -12.820 7.732 7.127 1.00 98.44 89 GLU A N 1
ATOM 659 C CA . GLU A 1 89 ? -14.098 7.818 7.831 1.00 98.44 89 GLU A CA 1
ATOM 660 C C . GLU A 1 89 ? -14.050 6.903 9.062 1.00 98.44 89 GLU A C 1
ATOM 662 O O . GLU A 1 89 ? -13.915 5.688 8.933 1.00 98.44 89 GLU A O 1
ATOM 667 N N . LEU A 1 90 ? -14.134 7.487 10.259 1.00 98.19 90 LEU A N 1
ATOM 668 C CA . LEU A 1 90 ? -14.122 6.750 11.527 1.00 98.19 90 LEU A CA 1
ATOM 669 C C . LEU A 1 90 ? -15.554 6.515 12.018 1.00 98.19 90 LEU A C 1
ATOM 671 O O . LEU A 1 90 ? -16.402 7.401 11.909 1.00 98.19 90 LEU A O 1
ATOM 675 N N . ASN A 1 91 ? -15.798 5.349 12.606 1.00 96.56 91 ASN A N 1
ATOM 676 C CA . ASN A 1 91 ? -17.062 4.962 13.220 1.00 96.56 91 ASN A CA 1
ATOM 677 C C . ASN A 1 91 ? -16.796 4.094 14.461 1.00 96.56 91 ASN A C 1
ATOM 679 O O . ASN A 1 91 ? -16.784 2.861 14.384 1.00 96.56 91 ASN A O 1
ATOM 683 N N . GLY A 1 92 ? -16.564 4.753 15.601 1.00 93.69 92 GLY A N 1
ATOM 684 C CA . GLY A 1 92 ? -16.163 4.084 16.840 1.00 93.69 92 GLY A CA 1
ATOM 685 C C . GLY A 1 92 ? -14.860 3.314 16.635 1.00 93.69 92 GLY A C 1
ATOM 686 O O . GLY A 1 92 ? -13.865 3.897 16.213 1.00 93.69 92 GLY A O 1
ATOM 687 N N . ASP A 1 93 ? -14.903 2.005 16.860 1.00 95.94 93 ASP A N 1
ATOM 688 C CA . ASP A 1 93 ? -13.758 1.100 16.691 1.00 95.94 93 ASP A CA 1
ATOM 689 C C . ASP A 1 93 ? -13.637 0.519 15.279 1.00 95.94 93 ASP A C 1
ATOM 691 O O . ASP A 1 93 ? -12.854 -0.392 15.034 1.00 95.94 93 ASP A O 1
ATOM 695 N N . THR A 1 94 ? -14.403 1.038 14.321 1.00 97.81 94 THR A N 1
ATOM 696 C CA . THR A 1 94 ? -14.283 0.673 12.907 1.00 97.81 94 THR A CA 1
ATOM 697 C C . THR A 1 94 ? -13.926 1.887 12.071 1.00 97.81 94 THR A C 1
ATOM 699 O O . THR A 1 94 ? -14.278 3.019 12.407 1.00 97.81 94 THR A O 1
ATOM 702 N N . ALA A 1 95 ? -13.252 1.662 10.951 1.00 98.38 95 ALA A N 1
ATOM 703 C CA . ALA A 1 95 ? -12.933 2.721 10.014 1.00 98.38 95 ALA A CA 1
ATOM 704 C C . ALA A 1 95 ? -12.996 2.247 8.565 1.00 98.38 95 ALA A C 1
ATOM 706 O O . ALA A 1 95 ? -12.809 1.071 8.245 1.00 98.38 95 ALA A O 1
ATOM 707 N N . MET A 1 96 ? -13.238 3.211 7.684 1.00 98.69 96 MET A N 1
ATOM 708 C CA . MET A 1 96 ? -13.083 3.066 6.250 1.00 98.69 96 MET A CA 1
ATOM 709 C C . MET A 1 96 ? -11.986 4.006 5.773 1.00 98.69 96 MET A C 1
ATOM 711 O O . MET A 1 96 ? -12.028 5.198 6.076 1.00 98.69 96 MET A O 1
ATOM 715 N N . ALA A 1 97 ? -11.035 3.496 4.996 1.00 98.50 97 ALA A N 1
ATOM 716 C CA . ALA A 1 97 ? -10.076 4.340 4.293 1.00 98.50 97 ALA A CA 1
ATOM 717 C C . ALA A 1 97 ? -10.152 4.090 2.786 1.00 98.50 97 ALA A C 1
ATOM 719 O O . ALA A 1 97 ? -10.056 2.950 2.329 1.00 98.50 97 ALA A O 1
ATOM 720 N N . THR A 1 98 ? -10.328 5.159 2.010 1.00 98.19 98 THR A N 1
ATOM 721 C CA . THR A 1 98 ? -10.363 5.099 0.543 1.00 98.19 98 THR A CA 1
ATOM 722 C C . THR A 1 98 ? -9.193 5.880 -0.037 1.00 98.19 98 THR A C 1
ATOM 724 O O . THR A 1 98 ? -8.981 7.043 0.306 1.00 98.19 98 THR A O 1
ATOM 727 N N . SER A 1 99 ? -8.438 5.252 -0.932 1.00 96.81 99 SER A N 1
ATOM 728 C CA . SER A 1 99 ? -7.291 5.862 -1.609 1.00 96.81 99 SER A CA 1
ATOM 729 C C . SER A 1 99 ? -7.176 5.378 -3.049 1.00 96.81 99 SER A C 1
ATOM 731 O O . SER A 1 99 ? -7.880 4.474 -3.486 1.00 96.81 99 SER A O 1
ATOM 733 N N . TYR A 1 100 ? -6.263 5.977 -3.793 1.00 96.94 100 TYR A N 1
ATOM 734 C CA . TYR A 1 100 ? -5.712 5.457 -5.026 1.00 96.94 100 TYR A CA 1
ATOM 735 C C . TYR A 1 100 ? -4.329 4.871 -4.757 1.00 96.94 100 TYR A C 1
ATOM 737 O O . TYR A 1 100 ? -3.542 5.429 -3.992 1.00 96.94 100 TYR A O 1
ATOM 745 N N . ILE A 1 101 ? -4.014 3.767 -5.433 1.00 96.00 101 ILE A N 1
ATOM 746 C CA . ILE A 1 101 ? -2.638 3.283 -5.552 1.00 96.00 101 ILE A CA 1
ATOM 747 C C . ILE A 1 101 ? -2.294 3.122 -7.026 1.00 96.00 101 ILE A C 1
ATOM 749 O O . ILE A 1 101 ? -3.059 2.533 -7.799 1.00 96.00 101 ILE A O 1
ATOM 753 N N . ALA A 1 102 ? -1.146 3.661 -7.410 1.00 96.94 102 ALA A N 1
ATOM 754 C CA . ALA A 1 102 ? -0.526 3.404 -8.692 1.00 96.94 102 ALA A CA 1
ATOM 755 C C . ALA A 1 102 ? 0.522 2.305 -8.516 1.00 96.94 102 ALA A C 1
ATOM 757 O O . ALA A 1 102 ? 1.368 2.391 -7.633 1.00 96.94 102 ALA A O 1
ATOM 758 N N . LEU A 1 103 ? 0.477 1.285 -9.368 1.00 96.56 103 LEU A N 1
ATOM 759 C CA . LEU A 1 103 ? 1.589 0.361 -9.541 1.00 96.56 103 LEU A CA 1
ATOM 760 C C . LEU A 1 103 ? 2.471 0.914 -10.653 1.00 96.56 103 LEU A C 1
ATOM 762 O O . LEU A 1 103 ? 2.059 0.953 -11.816 1.00 96.56 103 LEU A O 1
ATOM 766 N N . ILE A 1 104 ? 3.656 1.366 -10.282 1.00 98.12 104 ILE A N 1
ATOM 767 C CA . ILE A 1 104 ? 4.648 1.948 -11.176 1.00 98.12 104 ILE A CA 1
ATOM 768 C C . ILE A 1 104 ? 5.743 0.906 -11.386 1.00 98.12 104 ILE A C 1
ATOM 770 O O . ILE A 1 104 ? 6.141 0.233 -10.444 1.00 98.12 104 ILE A O 1
ATOM 774 N N . THR A 1 105 ? 6.209 0.736 -12.618 1.00 97.62 105 THR A N 1
ATOM 775 C CA . THR A 1 105 ? 7.296 -0.200 -12.948 1.00 97.62 105 THR A CA 1
ATOM 776 C C . THR A 1 105 ? 8.295 0.479 -13.876 1.00 97.62 105 THR A C 1
ATOM 778 O O . THR A 1 105 ? 7.860 1.317 -14.677 1.00 97.62 105 THR A O 1
ATOM 781 N N . PRO A 1 106 ? 9.584 0.105 -13.845 1.00 9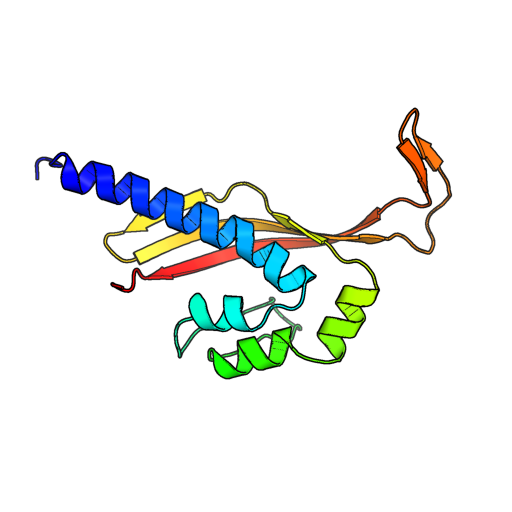7.25 106 PRO A N 1
ATOM 782 C CA . PRO A 1 106 ? 10.545 0.517 -14.857 1.00 97.25 106 PRO A CA 1
ATOM 783 C C . PRO A 1 106 ? 9.993 0.251 -16.259 1.00 97.25 106 PRO A C 1
ATOM 785 O O . PRO A 1 106 ? 9.339 -0.770 -16.505 1.00 97.25 106 PRO A O 1
ATOM 788 N N . ASP A 1 107 ? 10.211 1.188 -17.177 1.00 97.00 107 ASP A N 1
ATOM 789 C CA . ASP A 1 107 ? 9.877 0.973 -18.579 1.00 97.00 107 ASP A CA 1
ATOM 790 C C . ASP A 1 107 ? 11.102 0.427 -19.317 1.00 97.00 107 ASP A C 1
ATOM 792 O O . ASP A 1 107 ? 11.874 1.169 -19.917 1.00 97.00 107 ASP A O 1
ATOM 796 N N . GLU A 1 108 ? 11.307 -0.889 -19.263 1.00 93.19 108 GLU A N 1
ATOM 797 C CA . GLU A 1 108 ? 12.467 -1.557 -19.883 1.00 93.19 108 GLU A CA 1
ATOM 798 C C . GLU A 1 108 ? 12.548 -1.372 -21.409 1.00 93.19 108 GLU A C 1
ATOM 800 O O . GLU A 1 108 ? 13.576 -1.665 -22.018 1.00 93.19 108 GLU A O 1
ATOM 805 N N . LYS A 1 109 ? 11.459 -0.919 -22.044 1.00 94.75 109 LYS A N 1
ATOM 806 C CA . LYS A 1 109 ? 11.369 -0.685 -23.492 1.00 94.75 109 LYS A CA 1
ATOM 807 C C . LYS A 1 109 ? 11.144 0.789 -23.836 1.00 94.75 109 LYS A C 1
ATOM 809 O O . LYS A 1 109 ? 10.873 1.095 -24.998 1.00 94.75 109 LYS A O 1
ATOM 814 N N . GLY A 1 110 ? 11.220 1.675 -22.844 1.00 95.06 110 GLY A N 1
ATOM 815 C CA . GLY A 1 110 ? 11.083 3.113 -23.028 1.00 95.06 110 GLY A CA 1
ATOM 816 C C . GLY A 1 110 ? 12.272 3.710 -23.781 1.00 95.06 110 GLY A C 1
ATOM 817 O O . GLY A 1 110 ? 13.369 3.154 -23.800 1.00 95.06 110 GLY A O 1
ATOM 818 N N . GLU A 1 111 ? 12.060 4.865 -24.404 1.00 96.75 111 GLU A N 1
ATOM 819 C CA . GLU A 1 111 ? 13.151 5.651 -24.982 1.00 96.75 111 GLU A CA 1
ATOM 820 C C . GLU A 1 111 ? 13.977 6.304 -23.871 1.00 96.75 111 GLU A C 1
ATOM 822 O O . GLU A 1 111 ? 13.415 6.872 -22.932 1.00 96.75 111 GLU A O 1
ATOM 827 N N . GLU A 1 112 ? 15.304 6.282 -23.999 1.00 97.25 112 GLU A N 1
ATOM 828 C CA . GLU A 1 112 ? 16.188 6.983 -23.069 1.00 97.25 112 GLU A CA 1
ATOM 829 C C . GLU A 1 112 ? 15.999 8.500 -23.150 1.00 97.25 112 GLU A C 1
ATOM 831 O O . GLU A 1 112 ? 16.013 9.102 -24.227 1.00 97.25 112 GL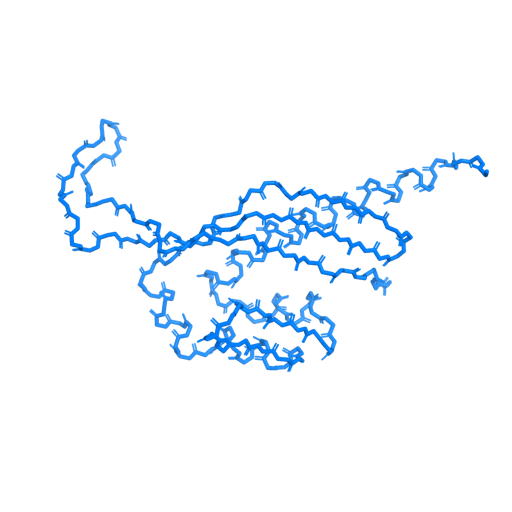U A O 1
ATOM 836 N N . ARG A 1 113 ? 15.841 9.131 -21.986 1.00 97.00 113 ARG A N 1
ATOM 837 C CA . ARG A 1 113 ? 15.678 10.579 -21.845 1.00 97.00 113 ARG A CA 1
ATOM 838 C C . ARG A 1 113 ? 16.592 11.083 -20.744 1.00 97.00 113 ARG A C 1
ATOM 840 O O . ARG A 1 113 ? 16.611 10.519 -19.652 1.00 97.00 113 ARG A O 1
ATOM 847 N N . GLU A 1 114 ? 17.335 12.144 -21.040 1.00 97.62 114 GLU A N 1
ATOM 848 C CA . GLU A 1 114 ? 18.079 12.892 -20.029 1.00 97.62 114 GLU A CA 1
ATOM 849 C C . GLU A 1 114 ? 17.108 13.784 -19.252 1.00 97.62 114 GLU A C 1
ATOM 851 O O . GLU A 1 114 ? 16.229 14.430 -19.831 1.00 97.62 114 GLU A O 1
ATOM 856 N N . LEU A 1 115 ? 17.260 13.786 -17.932 1.00 95.62 115 LEU A N 1
ATOM 857 C CA . LEU A 1 115 ? 16.611 14.721 -17.036 1.00 95.62 115 LEU A CA 1
ATOM 858 C C . LEU A 1 115 ? 17.692 15.493 -16.286 1.00 95.62 115 LEU A C 1
ATOM 860 O O . LEU A 1 115 ? 18.427 14.917 -15.479 1.00 95.62 115 LEU A O 1
ATOM 864 N N . ALA A 1 116 ? 17.728 16.807 -16.513 1.00 97.06 116 ALA A N 1
ATOM 865 C CA . ALA A 1 116 ? 18.697 17.702 -15.897 1.00 97.06 116 ALA A CA 1
ATOM 866 C C . ALA A 1 116 ? 18.838 17.437 -14.385 1.00 97.06 116 ALA A C 1
ATOM 868 O O . ALA A 1 116 ? 17.852 17.446 -13.642 1.00 97.06 116 ALA A O 1
ATOM 869 N N . ASN A 1 117 ? 20.079 17.213 -13.936 1.00 96.25 117 ASN A N 1
ATOM 870 C CA . ASN A 1 117 ? 20.457 16.888 -12.549 1.00 96.25 117 ASN A CA 1
ATOM 871 C C . ASN A 1 117 ? 19.951 15.528 -12.006 1.00 96.25 117 ASN A C 1
ATOM 873 O O . ASN A 1 117 ? 20.064 15.269 -10.812 1.00 96.25 117 ASN A O 1
ATOM 877 N N . HIS A 1 118 ? 19.404 14.659 -12.858 1.00 93.62 118 HIS A N 1
ATOM 878 C CA . HIS A 1 118 ? 18.870 13.342 -12.480 1.00 93.62 118 HIS A CA 1
ATOM 879 C C . HIS A 1 118 ? 19.336 12.209 -13.416 1.00 93.62 118 HIS A C 1
ATOM 881 O O . HIS A 1 118 ? 19.081 11.041 -13.130 1.00 93.62 118 HIS A O 1
ATOM 887 N N . GLY A 1 119 ? 20.067 12.535 -14.488 1.00 96.94 119 GLY A N 1
ATOM 888 C CA . GLY A 1 119 ? 20.699 11.568 -15.387 1.00 96.94 119 GLY A CA 1
ATOM 889 C C . GLY A 1 119 ? 19.776 11.071 -16.500 1.00 96.94 119 GLY A C 1
ATOM 890 O O . GLY A 1 119 ? 18.730 11.658 -16.770 1.00 96.94 119 GLY A O 1
ATOM 891 N N . THR A 1 120 ? 20.189 9.991 -17.163 1.00 97.00 120 THR A N 1
ATOM 892 C CA . THR A 1 120 ? 19.451 9.374 -18.274 1.00 97.00 120 THR A CA 1
ATOM 893 C C . THR A 1 120 ? 18.771 8.090 -17.816 1.00 97.00 120 THR A C 1
ATOM 895 O O . THR A 1 120 ? 19.387 7.272 -17.136 1.00 97.00 120 THR A O 1
ATOM 898 N N . SER A 1 121 ? 17.510 7.892 -18.202 1.00 96.56 121 SER A N 1
ATOM 899 C CA . SER A 1 121 ? 16.809 6.614 -18.026 1.00 96.56 121 SER A CA 1
ATOM 900 C C . SER A 1 121 ? 15.741 6.415 -19.099 1.00 96.56 121 SER A C 1
ATOM 902 O O . SER A 1 121 ? 15.327 7.375 -19.750 1.00 96.56 121 SER A O 1
ATOM 904 N N . THR A 1 122 ? 15.245 5.186 -19.240 1.00 97.06 122 THR A N 1
ATOM 905 C CA . THR A 1 122 ? 14.039 4.874 -20.026 1.00 97.06 122 THR A CA 1
ATOM 906 C C . THR A 1 122 ? 12.740 5.256 -19.302 1.00 97.06 122 THR A C 1
ATOM 908 O O . THR A 1 122 ? 11.650 5.163 -19.865 1.00 97.06 122 THR A O 1
ATOM 911 N N . GLY A 1 123 ? 12.849 5.735 -18.059 1.00 95.88 123 GLY A N 1
ATOM 912 C CA . GLY A 1 123 ? 11.736 6.163 -17.228 1.00 95.88 123 GLY A CA 1
ATOM 913 C C . GLY A 1 123 ? 10.949 5.014 -16.600 1.00 95.88 123 GLY A C 1
ATOM 914 O O . GLY A 1 123 ? 11.387 3.867 -16.509 1.00 95.88 123 GLY A O 1
ATOM 915 N N . PHE A 1 124 ? 9.757 5.365 -16.130 1.00 96.75 124 PHE A N 1
ATOM 916 C CA . PHE A 1 124 ? 8.811 4.453 -15.506 1.00 96.75 124 PHE A CA 1
ATOM 917 C C . PHE A 1 124 ? 7.461 4.560 -16.205 1.00 96.75 124 PHE A C 1
ATOM 919 O O . PHE A 1 124 ? 7.071 5.629 -16.682 1.00 96.75 124 PHE A O 1
ATOM 926 N N . ARG A 1 125 ? 6.710 3.461 -16.191 1.00 96.50 125 ARG A N 1
ATOM 927 C CA . ARG A 1 125 ? 5.329 3.407 -16.665 1.00 96.50 125 ARG A CA 1
ATOM 928 C C . ARG A 1 125 ? 4.38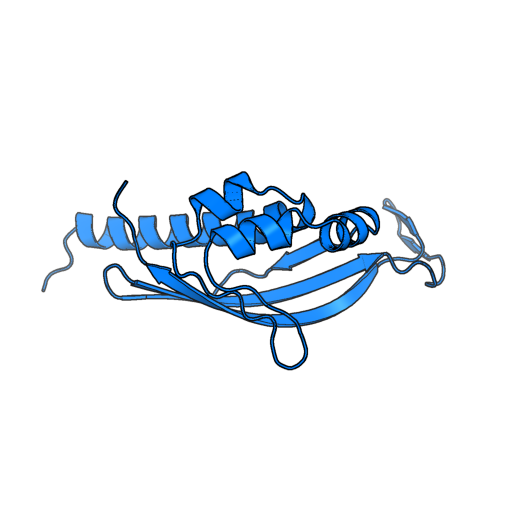2 3.087 -15.521 1.00 96.50 125 ARG A C 1
ATOM 930 O O . ARG A 1 125 ? 4.697 2.310 -14.620 1.00 96.50 125 ARG A O 1
ATOM 937 N N . ILE A 1 126 ? 3.181 3.642 -15.601 1.00 97.31 126 ILE A N 1
ATOM 938 C CA . ILE A 1 126 ? 2.084 3.268 -14.715 1.00 97.31 126 ILE A CA 1
ATOM 939 C C . ILE A 1 126 ? 1.487 1.970 -15.260 1.00 97.31 126 ILE A C 1
ATOM 941 O O . ILE A 1 126 ? 0.839 1.964 -16.305 1.00 97.31 126 ILE A O 1
ATOM 945 N N . HIS A 1 127 ? 1.721 0.861 -14.564 1.00 95.50 127 HIS A N 1
ATOM 946 C CA . HIS A 1 127 ? 1.163 -0.441 -14.915 1.00 95.50 127 HIS A CA 1
ATOM 947 C C . HIS A 1 127 ? -0.345 -0.489 -14.650 1.00 95.50 127 HIS A C 1
ATOM 949 O O . HIS A 1 127 ? -1.104 -1.070 -15.424 1.00 95.50 127 HIS A O 1
ATOM 955 N N . ARG A 1 128 ? -0.784 0.117 -13.539 1.00 94.12 128 ARG A N 1
ATOM 956 C CA . ARG A 1 128 ? -2.187 0.148 -13.115 1.00 94.12 128 ARG A CA 1
ATOM 957 C C . ARG A 1 128 ? -2.428 1.282 -12.120 1.00 94.12 128 ARG A C 1
ATOM 959 O O . ARG A 1 128 ? -1.555 1.561 -11.308 1.00 94.12 128 ARG A O 1
ATOM 966 N N . ILE A 1 129 ? -3.630 1.858 -12.125 1.00 95.44 129 ILE A N 1
ATOM 967 C CA . ILE A 1 129 ? -4.160 2.682 -11.026 1.00 95.44 129 ILE A CA 1
ATOM 968 C C . ILE A 1 129 ? -5.485 2.072 -10.585 1.00 95.44 129 ILE A C 1
ATOM 970 O O . ILE A 1 129 ? -6.317 1.740 -11.429 1.00 95.44 129 ILE A O 1
ATOM 974 N N . VAL A 1 130 ? -5.680 1.917 -9.280 1.00 93.56 130 VAL A N 1
ATOM 975 C CA . VAL A 1 130 ? -6.947 1.444 -8.706 1.00 93.56 130 VAL A CA 1
ATOM 976 C C . VAL A 1 130 ? -7.362 2.309 -7.530 1.00 93.56 130 VAL A C 1
ATOM 978 O O . VAL A 1 130 ? -6.508 2.820 -6.806 1.00 93.56 130 VAL A O 1
ATOM 981 N N . ALA A 1 131 ? -8.674 2.440 -7.337 1.00 94.88 131 ALA A N 1
ATOM 982 C CA . ALA A 1 131 ? -9.226 2.848 -6.056 1.00 94.88 131 ALA A CA 1
ATOM 983 C C . ALA A 1 131 ? -9.159 1.651 -5.097 1.00 94.88 131 ALA A C 1
ATOM 985 O O . ALA A 1 131 ? -9.657 0.573 -5.424 1.00 94.88 131 ALA A O 1
ATOM 986 N N . ASN A 1 132 ? -8.552 1.839 -3.931 1.00 94.38 132 ASN A N 1
ATOM 987 C CA . ASN A 1 132 ? -8.520 0.860 -2.854 1.00 94.38 132 ASN A CA 1
ATOM 988 C C . ASN A 1 132 ? -9.437 1.301 -1.728 1.00 94.38 132 ASN A C 1
ATOM 990 O O . ASN A 1 132 ? -9.528 2.487 -1.405 1.00 94.38 132 ASN A O 1
ATOM 994 N N . ARG A 1 133 ? -10.062 0.310 -1.102 1.00 96.75 133 ARG A N 1
ATOM 995 C CA . ARG A 1 133 ? -10.919 0.473 0.060 1.00 96.75 133 ARG A CA 1
ATOM 996 C C . ARG A 1 133 ? -10.412 -0.444 1.165 1.00 96.75 133 ARG A C 1
ATOM 998 O O . ARG A 1 133 ? -10.312 -1.649 0.958 1.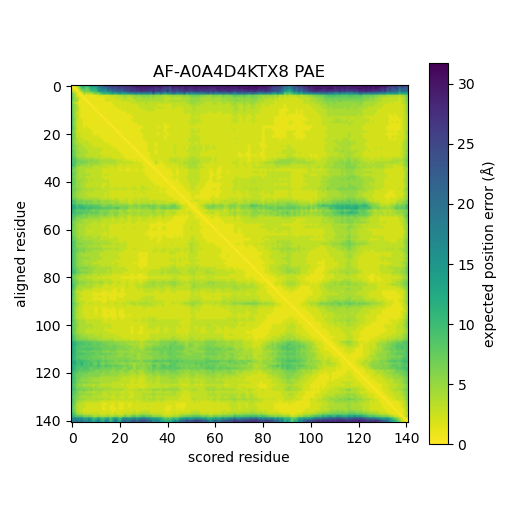00 96.75 133 ARG A O 1
ATOM 1005 N N . TRP A 1 134 ? -10.141 0.134 2.325 1.00 97.88 134 TRP A N 1
ATOM 1006 C CA . TRP A 1 134 ? -9.752 -0.570 3.539 1.00 97.88 134 TRP A CA 1
ATOM 1007 C C . TRP A 1 134 ? -10.904 -0.556 4.527 1.00 97.88 134 TRP A C 1
ATOM 1009 O O . TRP A 1 134 ? -11.336 0.520 4.937 1.00 97.88 134 TRP A O 1
ATOM 1019 N N . SER A 1 135 ? -11.363 -1.739 4.923 1.00 98.25 135 SER A N 1
ATOM 1020 C CA . SER A 1 135 ? -12.228 -1.916 6.089 1.00 98.25 135 SER A CA 1
ATOM 1021 C C . SER A 1 135 ? -11.339 -2.266 7.273 1.00 98.25 135 SER A C 1
ATOM 1023 O O . SER A 1 135 ? -10.640 -3.275 7.230 1.00 98.25 135 SER A O 1
ATOM 1025 N N . LEU A 1 136 ? -11.341 -1.418 8.293 1.00 98.00 136 LEU A N 1
ATOM 1026 C CA . LEU A 1 136 ? -10.420 -1.493 9.421 1.00 98.00 136 LEU A CA 1
ATOM 1027 C C . LEU A 1 136 ? -11.216 -1.626 10.716 1.00 98.00 136 LEU A C 1
ATOM 1029 O O . LEU A 1 136 ? -12.298 -1.047 10.853 1.00 98.00 136 LEU A O 1
ATOM 1033 N N . VAL A 1 137 ? -10.658 -2.369 11.660 1.00 97.06 137 VAL A N 1
ATOM 1034 C CA . VAL A 1 137 ? -11.152 -2.487 13.029 1.00 97.06 137 VAL A CA 1
ATOM 1035 C C . VAL A 1 137 ? -9.994 -2.187 13.969 1.00 97.06 137 VAL A C 1
ATOM 1037 O O . VAL A 1 137 ? -8.854 -2.555 13.683 1.00 97.06 137 VAL A O 1
ATOM 1040 N N . ARG A 1 138 ? -10.271 -1.474 15.056 1.00 94.50 138 ARG A N 1
ATOM 1041 C CA . ARG A 1 138 ? -9.332 -1.345 16.161 1.00 94.50 138 ARG A CA 1
ATOM 1042 C C . ARG A 1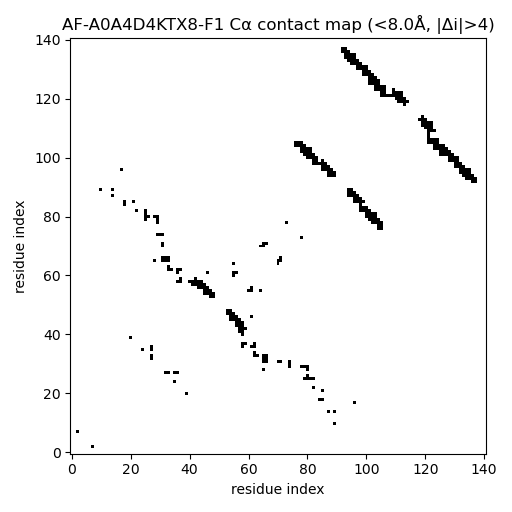 138 ? -9.325 -2.664 16.919 1.00 94.50 138 ARG A C 1
ATOM 1044 O O . ARG A 1 138 ? -10.362 -3.104 17.401 1.00 94.50 138 ARG A O 1
ATOM 1051 N N . GLU A 1 139 ? -8.147 -3.240 17.058 1.00 89.00 139 GLU A N 1
ATOM 1052 C CA . GLU A 1 139 ? -7.886 -4.273 18.050 1.00 89.00 139 GLU A CA 1
ATOM 1053 C C . GLU A 1 139 ? -7.125 -3.606 19.198 1.00 89.00 139 GLU A C 1
ATOM 1055 O O . GLU A 1 139 ? -6.170 -2.860 18.958 1.00 89.00 139 GLU A O 1
ATOM 1060 N N . ASP A 1 140 ? -7.573 -3.827 20.431 1.00 73.75 140 ASP A N 1
ATOM 1061 C CA . ASP A 1 140 ? -6.832 -3.381 21.607 1.00 73.75 140 ASP A CA 1
ATOM 1062 C C . ASP A 1 140 ? -5.569 -4.246 21.746 1.00 73.75 140 ASP A C 1
ATOM 1064 O O . ASP A 1 140 ? -5.645 -5.478 21.767 1.00 73.75 140 ASP A O 1
ATOM 1068 N N . GLY A 1 141 ? -4.411 -3.587 21.810 1.00 51.06 141 GLY A N 1
ATOM 1069 C CA . GLY A 1 141 ? -3.121 -4.197 22.148 1.00 51.06 141 GLY A CA 1
ATOM 1070 C C . GLY A 1 141 ? -2.835 -4.134 23.640 1.00 51.06 141 GLY A C 1
ATOM 1071 O O . GLY A 1 141 ? -3.101 -3.067 24.240 1.00 51.06 141 GLY A O 1
#

Foldseek 3Di:
DPCDPVNVVVVVVVLVVVQVLVVCVQVCLLVLPLVNLLVFADQQDWADPDPPDDTAGGSVRVSCVSNDPVSVVVSVQPKGWDKDRWDWDDDPQKIKTKIKTWTKTFPPPADWDQDPPPGIGSDIDGPDIDIDMDIGGDDDD

Nearest PDB structures (foldseek):
  2rfr-assembly1_A  TM=8.532E-01  e=9.524E-09  Novosphingobium aromaticivorans DSM 12444
  8t6n-assembly1_F  TM=6.131E-01  e=1.048E-04  synthetic construct
  3soy-assembly1_A-2  TM=5.862E-01  e=1.895E-04  Salmonella enterica subsp. enterica serovar Typhimurium str. LT2
  3ejv-assembly1_A  TM=5.309E-01  e=4.346E-04  Novosphingobium aromaticivorans DSM 12444
  4j9a-assembly1_A  TM=5.983E-01  e=2.922E-02  Pseudomonas aeruginosa PAO1

Organism: Streptomyces violaceusniger (NCBI:txid68280)